Protein AF-A0A6G0YJD1-F1 (afdb_monomer_lite)

pLDDT: mean 79.02, std 16.93, range [27.75, 93.0]

Organism: Aphis craccivora (NCBI:txid307492)

Sequence (92 aa):
MIVTIRKTQKEPFTIELIRKRSEHNEGEIGTLEEISLHQEDITKIENLQNWCKDLKILLLQSNLIFKIVFMRLIYEIVLDQIALNLMDVNFQ

Secondary structure (DSSP, 8-state):
--------------HHHHHHHTGGGTT--TT-SEEE--SS------SHHHH-TT--EEE-TT-HHHHHHHHHHHHHHHHHHHHHHHHHTT--

Foldseek 3Di:
DDDPPPPPPLPEPDPVLQQVQCVVVVSQQQDDQEGEDEQSQYQDDDCSCVRHVNHNYYHYHHHVVCVVVVVVVVVVVVVVVVVVVVVVVPPD

Structure (mmCIF, N/CA/C/O backbone):
data_AF-A0A6G0YJD1-F1
#
_entry.id   AF-A0A6G0YJD1-F1
#
loop_
_atom_site.group_PDB
_atom_site.id
_atom_site.type_symbol
_atom_site.label_atom_id
_atom_site.label_alt_id
_atom_site.label_comp_id
_atom_site.label_asym_id
_atom_site.label_entity_id
_atom_site.label_seq_id
_atom_site.pdbx_PDB_ins_code
_atom_site.Cartn_x
_atom_site.Cartn_y
_atom_site.Cartn_z
_atom_site.occupancy
_atom_site.B_iso_or_equiv
_atom_site.auth_seq_id
_atom_site.auth_comp_id
_atom_site.auth_asym_id
_atom_site.auth_atom_id
_atom_site.pdbx_PDB_model_num
ATOM 1 N N . MET A 1 1 ? 9.284 -36.918 -16.279 1.00 34.00 1 MET A N 1
ATOM 2 C CA . MET A 1 1 ? 9.179 -35.616 -16.968 1.00 34.00 1 MET A CA 1
ATOM 3 C C . MET A 1 1 ? 8.226 -34.753 -16.153 1.00 34.00 1 MET A C 1
ATOM 5 O O . MET A 1 1 ? 7.026 -34.976 -16.210 1.00 34.00 1 MET A O 1
ATOM 9 N N . ILE A 1 2 ? 8.748 -33.896 -15.274 1.00 28.86 2 ILE A N 1
ATOM 10 C CA . ILE A 1 2 ? 7.912 -33.071 -14.391 1.00 28.86 2 ILE A CA 1
ATOM 11 C C . ILE A 1 2 ? 7.531 -31.823 -15.182 1.00 28.86 2 ILE A C 1
ATOM 13 O O . ILE A 1 2 ? 8.394 -31.023 -15.537 1.00 28.86 2 ILE A O 1
ATOM 17 N N . VAL A 1 3 ? 6.246 -31.684 -15.498 1.00 28.58 3 VAL A N 1
ATOM 18 C CA . VAL A 1 3 ? 5.701 -30.438 -16.034 1.00 28.58 3 VAL A CA 1
ATOM 19 C C . VAL A 1 3 ? 5.591 -29.480 -14.855 1.00 28.58 3 VAL A C 1
ATOM 21 O O . VAL A 1 3 ? 4.665 -29.567 -14.053 1.00 28.58 3 VAL A O 1
ATOM 24 N N . THR A 1 4 ? 6.571 -28.590 -14.710 1.00 27.75 4 THR A N 1
ATOM 25 C CA . THR A 1 4 ? 6.487 -27.476 -13.766 1.00 27.75 4 THR A CA 1
ATOM 26 C C . THR A 1 4 ? 5.415 -26.520 -14.273 1.00 27.75 4 THR A C 1
ATOM 28 O O . THR A 1 4 ? 5.688 -25.638 -15.088 1.00 27.75 4 THR A O 1
ATOM 31 N N . ILE A 1 5 ? 4.179 -26.699 -13.807 1.00 39.31 5 ILE A N 1
ATOM 32 C CA . ILE A 1 5 ? 3.128 -25.696 -13.960 1.00 39.31 5 ILE A CA 1
ATOM 33 C C . ILE A 1 5 ? 3.563 -24.513 -13.092 1.00 39.31 5 ILE A C 1
ATOM 35 O O . ILE A 1 5 ? 3.346 -24.496 -11.881 1.00 39.31 5 ILE A O 1
ATOM 39 N N . ARG A 1 6 ? 4.253 -23.537 -13.691 1.00 40.44 6 ARG A N 1
ATOM 40 C CA . ARG A 1 6 ? 4.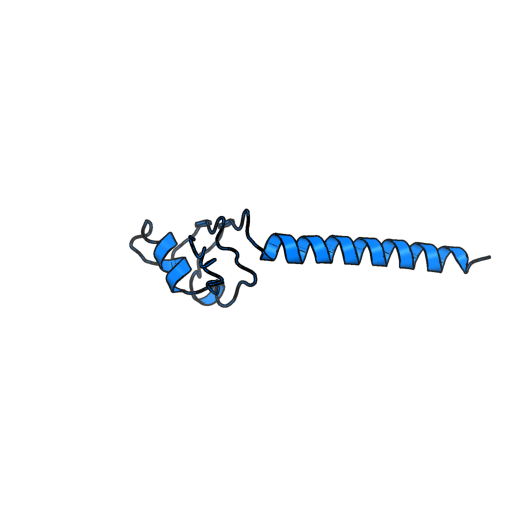463 -22.237 -13.053 1.00 40.44 6 ARG A CA 1
ATOM 41 C C . ARG A 1 6 ? 3.064 -21.670 -12.827 1.00 40.44 6 ARG A C 1
ATOM 43 O O . ARG A 1 6 ? 2.369 -21.394 -13.799 1.00 40.44 6 ARG A O 1
ATOM 50 N N . LYS A 1 7 ? 2.620 -21.546 -11.573 1.00 39.53 7 LYS A N 1
ATOM 51 C CA . LYS A 1 7 ? 1.434 -20.745 -11.255 1.00 39.53 7 LYS A CA 1
ATOM 52 C C . LYS A 1 7 ? 1.711 -19.322 -11.747 1.00 39.53 7 LYS A C 1
ATOM 54 O O . LYS A 1 7 ? 2.350 -18.543 -11.057 1.00 39.53 7 LYS A O 1
ATOM 59 N N . THR A 1 8 ? 1.234 -18.974 -12.934 1.00 44.81 8 THR A N 1
ATOM 60 C CA . THR A 1 8 ? 1.113 -17.590 -13.410 1.00 44.81 8 THR A CA 1
ATOM 61 C C . THR A 1 8 ? -0.182 -16.977 -12.876 1.00 44.81 8 THR A C 1
ATOM 63 O O . THR A 1 8 ? -0.910 -16.305 -13.597 1.00 44.81 8 THR A O 1
ATOM 66 N N . GLN A 1 9 ? -0.522 -17.236 -11.614 1.00 43.75 9 GLN A N 1
ATOM 67 C CA . GLN A 1 9 ? -1.648 -16.561 -10.981 1.00 43.75 9 GLN A CA 1
ATOM 68 C C . GLN A 1 9 ? -1.094 -15.315 -10.299 1.00 43.75 9 GLN A C 1
ATOM 70 O O . GLN A 1 9 ? -0.675 -15.360 -9.149 1.00 43.75 9 GLN A O 1
ATOM 75 N N . LYS A 1 10 ? -1.018 -14.221 -11.069 1.00 54.94 10 LYS A N 1
ATOM 76 C CA . LYS A 1 10 ? -0.945 -12.864 -10.519 1.00 54.94 10 LYS A CA 1
ATOM 77 C C . LYS A 1 10 ? -2.208 -12.681 -9.688 1.00 54.94 10 LYS A C 1
ATOM 79 O O . LYS A 1 10 ? -3.274 -12.509 -10.278 1.00 54.94 10 LYS A O 1
ATOM 84 N N . GLU A 1 11 ? -2.120 -12.764 -8.367 1.00 53.78 11 GLU A N 1
ATOM 85 C CA . GLU A 1 11 ? -3.266 -12.377 -7.555 1.00 53.78 11 GLU A CA 1
ATOM 86 C C . GLU A 1 11 ? -3.406 -10.851 -7.622 1.00 53.78 11 GLU A C 1
ATOM 88 O O . GLU A 1 11 ? -2.446 -10.126 -7.344 1.00 53.78 11 GLU A O 1
ATOM 93 N N . PRO A 1 12 ? -4.559 -10.330 -8.076 1.00 69.44 12 PRO A N 1
ATOM 94 C CA . PRO A 1 12 ? -4.807 -8.903 -8.008 1.00 69.44 12 PRO A CA 1
ATOM 95 C C . PRO A 1 12 ? -4.797 -8.455 -6.543 1.00 69.44 12 PRO A C 1
ATOM 97 O O . PRO A 1 12 ? -5.122 -9.222 -5.635 1.00 69.44 12 PRO A O 1
ATOM 100 N N . PHE A 1 13 ? -4.447 -7.192 -6.310 1.00 83.81 13 PHE A N 1
ATOM 101 C CA . PHE A 1 13 ? -4.629 -6.572 -5.003 1.00 83.81 13 PHE A CA 1
ATOM 102 C C . PHE A 1 13 ? -6.123 -6.616 -4.643 1.00 83.81 13 PHE A C 1
ATOM 104 O O . PHE A 1 13 ? -6.939 -5.947 -5.278 1.00 83.81 13 PHE A O 1
ATOM 111 N N . THR A 1 14 ? -6.487 -7.457 -3.675 1.00 88.44 14 THR A N 1
ATOM 112 C CA . THR A 1 14 ? -7.876 -7.771 -3.307 1.00 88.44 14 THR A CA 1
ATOM 113 C C . THR A 1 14 ? -8.135 -7.492 -1.835 1.00 88.44 14 THR A C 1
ATOM 115 O O . THR A 1 14 ? -7.217 -7.458 -1.015 1.00 88.44 14 THR A O 1
ATOM 118 N N . ILE A 1 15 ? -9.411 -7.332 -1.483 1.00 88.00 15 ILE A N 1
ATOM 119 C CA . ILE A 1 15 ? -9.824 -7.198 -0.086 1.00 88.00 15 ILE A CA 1
ATOM 120 C C . ILE A 1 15 ? -9.554 -8.488 0.703 1.00 88.00 15 ILE A C 1
ATOM 122 O O . ILE A 1 15 ? -9.228 -8.424 1.884 1.00 88.00 15 ILE A O 1
ATOM 126 N N . GLU A 1 16 ? -9.616 -9.656 0.057 1.00 87.81 16 GLU A N 1
ATOM 127 C CA . GLU A 1 16 ? -9.231 -10.942 0.647 1.00 87.81 16 GLU A CA 1
ATOM 128 C C . GLU A 1 16 ? -7.757 -10.970 1.055 1.00 87.81 16 GLU A C 1
ATOM 130 O O . GLU A 1 16 ? -7.444 -11.441 2.150 1.00 87.81 16 GLU A O 1
ATOM 135 N N . LEU A 1 17 ? -6.860 -10.427 0.223 1.00 87.94 17 LEU A N 1
ATOM 136 C CA . LEU A 1 17 ? -5.441 -10.319 0.560 1.00 87.94 17 LEU A CA 1
ATOM 137 C C . LEU A 1 17 ? -5.233 -9.468 1.818 1.00 87.94 17 LEU A C 1
ATOM 139 O O . LEU A 1 17 ? -4.473 -9.862 2.700 1.00 87.94 17 LEU A O 1
ATOM 143 N N . ILE A 1 18 ? -5.940 -8.338 1.922 1.00 88.06 18 ILE A N 1
ATOM 144 C CA . ILE A 1 18 ? -5.916 -7.483 3.114 1.00 88.06 18 ILE A CA 1
ATOM 145 C C . ILE A 1 18 ? -6.434 -8.263 4.322 1.00 88.06 18 ILE A C 1
ATOM 147 O O . ILE A 1 18 ? -5.709 -8.421 5.295 1.00 88.06 18 ILE A O 1
ATOM 151 N N . ARG A 1 19 ? -7.629 -8.856 4.229 1.00 87.69 19 ARG A N 1
ATOM 152 C CA . ARG A 1 19 ? -8.260 -9.601 5.329 1.00 87.69 19 ARG A CA 1
ATOM 153 C C . ARG A 1 19 ? -7.369 -10.731 5.860 1.00 87.69 19 ARG A C 1
ATOM 155 O O . ARG A 1 19 ? -7.255 -10.877 7.071 1.00 87.69 19 ARG A O 1
ATOM 162 N N . LYS A 1 20 ? -6.680 -11.463 4.976 1.00 86.62 20 LYS A N 1
ATOM 163 C CA . LYS A 1 20 ? -5.711 -12.510 5.346 1.00 86.62 20 LYS A CA 1
ATOM 164 C C . LYS A 1 20 ? -4.534 -11.966 6.161 1.00 86.62 20 LYS A C 1
ATOM 166 O O . LYS A 1 20 ? -4.010 -12.646 7.033 1.00 86.62 20 LYS A O 1
ATOM 171 N N . ARG A 1 21 ? -4.080 -10.747 5.868 1.00 84.00 21 ARG A N 1
ATOM 172 C CA . ARG A 1 21 ? -2.961 -10.098 6.577 1.00 84.00 21 ARG A CA 1
ATOM 173 C C . ARG A 1 21 ? -3.396 -9.407 7.861 1.00 84.00 21 ARG A C 1
ATOM 175 O O . ARG A 1 21 ? -2.560 -9.117 8.709 1.00 84.00 21 ARG A O 1
ATOM 182 N N . SER A 1 22 ? -4.695 -9.205 8.012 1.00 83.19 22 SER A N 1
ATOM 183 C CA . SER A 1 22 ? -5.337 -8.559 9.153 1.00 83.19 22 SER A CA 1
ATOM 184 C C . SER A 1 22 ? -5.936 -9.547 10.147 1.00 83.19 22 SER A C 1
ATOM 186 O O . SER A 1 22 ? -6.624 -9.121 11.068 1.00 83.19 22 SER A O 1
ATOM 188 N N . GLU A 1 23 ? -5.683 -10.852 10.003 1.00 77.88 23 GLU A N 1
ATOM 189 C CA . GLU A 1 23 ? -6.160 -11.877 10.947 1.00 77.88 23 GLU A CA 1
ATOM 190 C C . GLU A 1 23 ? -5.736 -11.575 12.394 1.00 77.88 23 GLU A C 1
ATOM 192 O O . GLU A 1 23 ? -6.474 -11.862 13.331 1.00 77.88 23 GLU A O 1
ATOM 197 N N . HIS A 1 24 ? -4.587 -10.919 12.579 1.00 76.88 24 HIS A N 1
ATOM 198 C CA . HIS A 1 24 ? -4.107 -10.477 13.889 1.00 76.88 24 HIS A CA 1
ATOM 199 C C . HIS A 1 24 ? -4.866 -9.272 14.473 1.00 76.88 24 HIS A C 1
ATOM 201 O O . HIS A 1 24 ? -4.748 -9.022 15.667 1.00 76.88 24 HIS A O 1
ATOM 207 N N . ASN A 1 25 ? -5.652 -8.553 13.668 1.00 78.75 25 ASN A N 1
ATOM 208 C CA . ASN A 1 25 ? -6.510 -7.441 14.091 1.00 78.75 25 ASN A CA 1
ATOM 209 C C . ASN A 1 25 ? -7.979 -7.882 14.199 1.00 78.75 25 ASN A C 1
ATOM 211 O O . ASN A 1 25 ? -8.874 -7.209 13.698 1.00 78.75 25 ASN A O 1
ATOM 215 N N .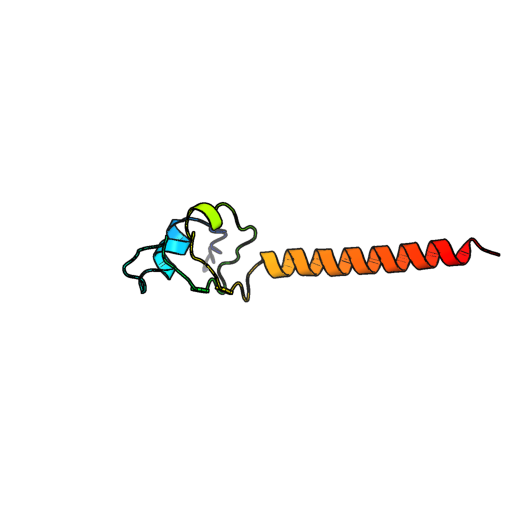 GLU A 1 26 ? -8.219 -9.087 14.722 1.00 78.69 26 GLU A N 1
ATOM 216 C CA . GLU A 1 26 ? -9.553 -9.710 14.818 1.00 78.69 26 GLU A CA 1
ATOM 217 C C . GLU A 1 26 ? -10.306 -9.798 13.470 1.00 78.69 26 GLU A C 1
ATOM 219 O O . GLU A 1 26 ? -11.522 -9.980 13.417 1.00 78.69 26 GLU A O 1
ATOM 224 N N . GLY A 1 27 ? -9.585 -9.675 12.349 1.00 70.38 27 GLY A N 1
ATOM 225 C CA . GLY A 1 27 ? -10.166 -9.581 11.010 1.00 70.38 27 GLY A CA 1
ATOM 226 C C . GLY A 1 27 ? -10.847 -8.240 10.697 1.00 70.38 27 GLY A C 1
ATOM 227 O O . GLY A 1 27 ? -11.409 -8.093 9.606 1.00 70.38 27 GLY A O 1
ATOM 228 N N . GLU A 1 28 ? -10.793 -7.256 11.598 1.00 82.19 28 GLU A N 1
ATOM 229 C CA . GLU A 1 28 ? -11.315 -5.914 11.368 1.00 82.19 28 GLU A CA 1
ATOM 230 C C . GLU A 1 28 ? -10.325 -5.109 10.518 1.00 82.19 28 GLU A C 1
ATOM 232 O O . GLU A 1 28 ? -9.220 -4.779 10.932 1.00 82.19 28 GLU A O 1
ATOM 237 N N . ILE A 1 29 ? -10.703 -4.807 9.278 1.00 87.00 29 ILE A N 1
ATOM 238 C CA . ILE A 1 29 ? -9.810 -4.135 8.319 1.00 87.00 29 ILE A CA 1
ATOM 239 C C . ILE A 1 29 ? -9.896 -2.607 8.359 1.00 87.00 29 ILE A C 1
ATOM 241 O O . ILE A 1 29 ? -8.968 -1.930 7.921 1.00 87.00 29 ILE A O 1
ATOM 245 N N . GLY A 1 30 ? -11.004 -2.067 8.873 1.00 85.62 30 GLY A N 1
ATOM 246 C CA . GLY A 1 30 ? -11.263 -0.626 8.904 1.00 85.62 30 GLY A CA 1
ATOM 247 C C . GLY A 1 30 ? -10.360 0.132 9.873 1.00 85.62 30 GLY A C 1
ATOM 248 O O . GLY A 1 30 ? -9.963 1.251 9.555 1.00 85.62 30 GLY A O 1
ATOM 249 N N . THR A 1 31 ? -10.019 -0.514 10.991 1.00 87.12 31 THR A N 1
ATOM 250 C CA . THR A 1 31 ? -9.270 0.029 12.137 1.00 87.12 31 THR A CA 1
ATOM 251 C C . THR A 1 31 ? -7.764 -0.248 12.070 1.00 87.12 31 THR A C 1
ATOM 253 O O . THR A 1 31 ? -7.027 0.101 12.988 1.00 87.12 31 THR A O 1
ATOM 256 N N . LEU A 1 32 ? -7.280 -0.886 10.997 1.00 89.69 32 LEU A N 1
ATOM 257 C CA . LEU A 1 32 ? -5.857 -1.183 10.831 1.00 89.69 32 LEU A CA 1
ATOM 258 C C . LEU A 1 32 ? -5.046 0.096 10.717 1.00 89.69 32 LEU A C 1
ATOM 260 O O . LEU A 1 32 ? -5.223 0.845 9.761 1.00 89.69 32 LEU A O 1
ATOM 264 N N . GLU A 1 33 ? -4.082 0.271 11.614 1.00 89.12 33 GLU A N 1
ATOM 265 C CA . GLU A 1 33 ? -3.107 1.356 11.513 1.00 89.12 33 GLU A CA 1
ATOM 266 C C . GLU A 1 33 ? -1.874 0.966 10.687 1.00 89.12 33 GLU A C 1
ATOM 268 O O . GLU A 1 33 ? -1.246 1.826 10.070 1.00 89.12 33 GLU A O 1
ATOM 273 N N . GLU A 1 34 ? -1.541 -0.324 10.626 1.00 88.75 34 GLU A N 1
ATOM 274 C CA . GLU A 1 34 ? -0.375 -0.841 9.910 1.00 88.75 34 GLU A CA 1
ATOM 275 C C . GLU A 1 34 ? -0.708 -2.119 9.136 1.00 88.75 34 GLU A C 1
ATOM 277 O O . GLU A 1 34 ? -1.394 -3.009 9.640 1.00 88.75 34 GLU A O 1
ATOM 282 N N . ILE A 1 35 ? -0.185 -2.232 7.911 1.00 88.75 35 ILE A N 1
ATOM 283 C CA . ILE A 1 35 ? -0.248 -3.469 7.135 1.00 88.75 35 ILE A CA 1
ATOM 284 C C . ILE A 1 35 ? 1.041 -3.733 6.357 1.00 88.75 35 ILE A C 1
ATOM 286 O O . ILE A 1 35 ? 1.603 -2.854 5.696 1.00 88.75 35 ILE A O 1
ATOM 290 N N . SER A 1 36 ? 1.478 -4.992 6.395 1.00 88.50 36 SER A N 1
ATOM 291 C CA . SER A 1 36 ? 2.633 -5.478 5.650 1.00 88.50 36 SER A CA 1
ATOM 292 C C . SER A 1 36 ? 2.234 -6.460 4.548 1.00 88.50 36 SER A C 1
ATOM 294 O O . SER A 1 36 ? 1.664 -7.528 4.788 1.00 88.50 36 SER A O 1
ATOM 296 N N . LEU A 1 37 ? 2.554 -6.088 3.309 1.00 87.50 37 LEU A N 1
ATOM 297 C CA . LEU A 1 37 ? 2.262 -6.831 2.088 1.00 87.50 37 LEU A CA 1
ATOM 298 C C . LEU A 1 37 ? 3.569 -7.158 1.369 1.00 87.50 37 LEU A C 1
ATOM 300 O O . LEU A 1 37 ? 3.868 -6.602 0.317 1.00 87.50 37 LEU A O 1
ATOM 304 N N . HIS A 1 38 ? 4.394 -8.023 1.945 1.00 79.56 38 HIS A N 1
ATOM 305 C CA . HIS A 1 38 ? 5.664 -8.413 1.336 1.00 79.56 38 HIS A CA 1
ATOM 306 C C . HIS A 1 38 ? 5.508 -9.561 0.339 1.00 79.56 38 HIS A C 1
ATOM 308 O O . HIS A 1 38 ? 4.818 -10.524 0.638 1.00 79.56 38 HIS A O 1
ATOM 314 N N . GLN A 1 39 ? 6.224 -9.489 -0.792 1.00 82.75 39 GLN A N 1
ATOM 315 C CA . GLN A 1 39 ? 6.349 -10.591 -1.769 1.00 82.75 39 GLN A CA 1
ATOM 316 C C . GLN A 1 39 ? 5.024 -11.046 -2.418 1.00 82.75 39 GLN A C 1
ATOM 318 O O . GLN A 1 39 ? 4.902 -12.190 -2.842 1.00 82.75 39 GLN A O 1
ATOM 323 N N . GLU A 1 40 ? 4.049 -10.144 -2.551 1.00 84.75 40 GLU A N 1
ATOM 324 C CA . GLU A 1 40 ? 2.724 -10.445 -3.123 1.00 84.75 40 GLU A CA 1
ATOM 325 C C . GLU A 1 40 ? 2.634 -10.191 -4.635 1.00 84.75 40 GLU A C 1
ATOM 327 O O . GLU A 1 40 ? 1.554 -10.243 -5.216 1.00 84.75 40 GLU A O 1
ATOM 332 N N . ASP A 1 41 ? 3.753 -9.847 -5.280 1.00 86.44 41 ASP A N 1
ATOM 333 C CA . ASP A 1 41 ? 3.810 -9.459 -6.692 1.00 86.44 41 ASP A CA 1
ATOM 334 C C . ASP A 1 41 ? 2.794 -8.362 -7.092 1.00 86.44 41 ASP A C 1
ATOM 336 O O . ASP A 1 41 ? 2.426 -8.225 -8.263 1.00 86.44 41 ASP A O 1
ATOM 340 N N . ILE A 1 42 ? 2.380 -7.514 -6.141 1.00 87.69 42 ILE A N 1
ATOM 341 C CA . ILE A 1 42 ? 1.383 -6.459 -6.365 1.00 87.69 42 ILE A CA 1
ATOM 342 C C . ILE A 1 42 ? 1.897 -5.503 -7.438 1.00 87.69 42 ILE A C 1
ATOM 344 O O . ILE A 1 42 ? 2.965 -4.911 -7.286 1.00 87.69 42 ILE A O 1
ATOM 348 N N . THR A 1 43 ? 1.132 -5.318 -8.515 1.00 86.19 43 THR A N 1
ATOM 349 C CA . THR A 1 43 ? 1.456 -4.372 -9.599 1.00 86.19 43 THR A CA 1
ATOM 350 C C . THR A 1 43 ? 0.731 -3.037 -9.470 1.00 86.19 43 THR A C 1
ATOM 352 O O . THR A 1 43 ? 1.165 -2.052 -10.061 1.00 86.19 43 THR A O 1
ATOM 355 N N . LYS A 1 44 ? -0.388 -3.004 -8.739 1.00 84.75 44 LYS A N 1
ATOM 356 C CA . LYS A 1 44 ? -1.242 -1.827 -8.554 1.00 84.75 44 LYS A CA 1
ATOM 357 C C . LYS A 1 44 ? -1.995 -1.944 -7.232 1.00 84.75 44 LYS A C 1
ATOM 359 O O . LYS A 1 44 ? -2.397 -3.043 -6.868 1.00 84.75 44 LYS A O 1
ATOM 364 N N . ILE A 1 45 ? -2.194 -0.818 -6.556 1.00 87.50 45 ILE A N 1
ATOM 365 C CA . ILE A 1 45 ? -3.018 -0.711 -5.350 1.00 87.50 45 ILE A CA 1
ATOM 366 C C . ILE A 1 45 ? -4.227 0.146 -5.699 1.00 87.50 45 ILE A C 1
ATOM 368 O O . ILE A 1 45 ? -4.079 1.245 -6.230 1.00 87.50 45 ILE A O 1
ATOM 372 N N . GLU A 1 46 ? -5.416 -0.370 -5.419 1.00 87.00 46 GLU A N 1
ATOM 373 C CA . GLU A 1 46 ? -6.691 0.307 -5.645 1.00 87.00 46 GLU A CA 1
ATOM 374 C C . GLU A 1 46 ? -7.602 0.050 -4.452 1.00 87.00 46 GLU A C 1
ATOM 376 O O . GLU A 1 46 ? -7.499 -0.993 -3.819 1.00 87.00 46 GLU A O 1
ATOM 381 N N . ASN A 1 47 ? -8.509 0.977 -4.147 1.00 87.31 47 ASN A N 1
ATOM 382 C CA . ASN A 1 47 ? -9.504 0.832 -3.077 1.00 87.31 47 ASN A CA 1
ATOM 383 C C . ASN A 1 47 ? -8.951 0.655 -1.649 1.00 87.31 47 ASN A C 1
ATOM 385 O O . ASN A 1 47 ? -9.752 0.510 -0.730 1.00 87.31 47 ASN A O 1
ATOM 389 N N . LEU A 1 48 ? -7.632 0.733 -1.425 1.00 87.56 48 LEU A N 1
ATOM 390 C CA . LEU A 1 48 ? -7.038 0.570 -0.093 1.00 87.56 48 LEU A CA 1
ATOM 391 C C . LEU A 1 48 ? -7.631 1.562 0.918 1.00 87.56 48 LEU A C 1
ATOM 393 O O . LEU A 1 48 ? -8.068 1.148 1.985 1.00 87.56 48 LEU A O 1
ATOM 397 N N . GLN A 1 49 ? -7.756 2.838 0.544 1.00 85.75 49 GLN A N 1
ATOM 398 C CA . GLN A 1 49 ? -8.382 3.870 1.381 1.00 85.75 49 GLN A CA 1
ATOM 399 C C . GLN A 1 49 ? -9.871 3.622 1.689 1.00 85.75 49 GLN A C 1
ATOM 401 O O . GLN A 1 49 ? -10.397 4.155 2.662 1.00 85.75 49 GLN A O 1
ATOM 406 N N . ASN A 1 50 ? -10.569 2.822 0.875 1.00 90.12 50 ASN A N 1
ATOM 407 C CA . ASN A 1 50 ? -11.971 2.477 1.126 1.00 90.12 50 ASN A CA 1
ATOM 408 C C . ASN A 1 50 ? -12.093 1.355 2.167 1.00 90.12 50 ASN A C 1
ATOM 410 O O . ASN A 1 50 ? -13.111 1.268 2.854 1.00 90.12 50 ASN A O 1
ATOM 414 N N . TRP A 1 51 ? -11.079 0.492 2.261 1.00 90.75 51 TRP A N 1
ATOM 415 C CA . TRP A 1 51 ? -11.065 -0.676 3.141 1.00 90.75 51 TRP A CA 1
ATOM 416 C C . TRP A 1 51 ? -10.380 -0.398 4.478 1.00 90.75 51 TRP A C 1
ATOM 418 O O . TRP A 1 51 ? -10.923 -0.773 5.512 1.00 90.75 51 TRP A O 1
ATOM 428 N N . CYS A 1 52 ? -9.232 0.280 4.461 1.00 90.56 52 CYS A N 1
ATOM 429 C CA . CYS A 1 52 ? -8.412 0.566 5.636 1.00 90.56 52 CYS A CA 1
ATOM 430 C C . CYS A 1 52 ? -8.403 2.076 5.889 1.00 90.56 52 CYS A C 1
ATOM 432 O O . CYS A 1 52 ? -7.507 2.788 5.435 1.00 90.56 52 CYS A O 1
ATOM 434 N N . LYS A 1 53 ? -9.452 2.569 6.557 1.00 89.38 53 LYS A N 1
ATOM 435 C CA . LYS A 1 53 ? -9.685 4.010 6.757 1.00 89.38 53 LYS A CA 1
ATOM 436 C C . LYS A 1 53 ? -8.673 4.639 7.710 1.00 89.38 53 LYS A C 1
ATOM 438 O O . LYS A 1 53 ? -8.291 5.786 7.500 1.00 89.38 53 LYS A O 1
ATOM 443 N N . ASP A 1 54 ? -8.216 3.863 8.689 1.00 91.56 54 ASP A N 1
ATOM 444 C CA . ASP A 1 54 ? -7.300 4.328 9.731 1.00 91.56 54 ASP A CA 1
ATOM 445 C C . ASP A 1 54 ? -5.830 3.973 9.434 1.00 91.56 54 ASP A C 1
ATOM 447 O O . ASP A 1 54 ? -4.962 4.135 10.293 1.00 91.56 54 ASP A O 1
ATOM 451 N N . LEU A 1 55 ? -5.528 3.519 8.207 1.00 91.31 55 LEU A N 1
ATOM 452 C CA . LEU A 1 55 ? -4.197 3.043 7.833 1.00 91.31 55 LEU A CA 1
ATOM 453 C C . LEU A 1 55 ? -3.173 4.174 7.793 1.00 91.31 55 LEU A C 1
ATOM 455 O O . LEU A 1 55 ? -3.269 5.100 6.988 1.00 91.31 55 LEU A O 1
ATOM 459 N N . LYS A 1 56 ? -2.141 4.045 8.624 1.00 89.50 56 LYS A N 1
ATOM 460 C CA . LYS A 1 56 ? -1.019 4.983 8.740 1.00 89.50 56 LYS A CA 1
ATOM 461 C C . LYS A 1 56 ? 0.241 4.445 8.071 1.00 89.50 56 LYS A C 1
ATOM 463 O O . LYS A 1 56 ? 1.005 5.217 7.499 1.00 89.50 56 LYS A O 1
ATOM 468 N N . ILE A 1 57 ? 0.467 3.132 8.141 1.00 87.94 57 ILE A N 1
ATOM 469 C CA . ILE A 1 57 ? 1.695 2.484 7.674 1.00 87.94 57 ILE A CA 1
ATOM 470 C C . ILE A 1 57 ? 1.353 1.360 6.690 1.00 87.94 57 ILE A C 1
ATOM 472 O O . ILE A 1 57 ? 0.592 0.445 6.995 1.00 87.94 57 ILE A O 1
ATOM 476 N N . LEU A 1 58 ? 1.952 1.411 5.498 1.00 88.44 58 LEU A N 1
ATOM 477 C CA . LEU A 1 58 ? 1.825 0.391 4.456 1.00 88.44 58 LEU A CA 1
ATOM 478 C C . LEU A 1 58 ? 3.215 -0.052 3.987 1.00 88.44 58 LEU A C 1
ATOM 480 O O . LEU A 1 58 ? 3.945 0.723 3.367 1.00 88.44 58 LEU A O 1
ATOM 484 N N . LEU A 1 59 ? 3.568 -1.314 4.234 1.00 86.94 59 LEU A N 1
ATOM 485 C CA . LEU A 1 59 ? 4.858 -1.884 3.840 1.00 86.94 59 LEU A CA 1
ATOM 486 C C . LEU A 1 59 ? 4.706 -2.758 2.586 1.00 86.94 59 LEU A C 1
ATOM 488 O O . LEU A 1 59 ? 4.010 -3.768 2.601 1.00 86.94 59 LEU A O 1
ATOM 492 N N . LEU A 1 60 ? 5.392 -2.388 1.495 1.00 86.50 60 LEU A N 1
ATOM 493 C CA . LEU A 1 60 ? 5.265 -3.021 0.165 1.00 86.50 60 LEU A CA 1
ATOM 494 C C . LEU A 1 60 ? 6.561 -3.663 -0.349 1.00 86.50 60 LEU A C 1
ATOM 496 O O . LEU A 1 60 ? 6.750 -3.799 -1.563 1.00 86.50 60 LEU A O 1
ATOM 500 N N . GLN A 1 61 ? 7.478 -4.043 0.539 1.00 82.38 61 GLN A N 1
ATOM 501 C CA . GLN A 1 61 ? 8.780 -4.575 0.120 1.00 82.38 61 GLN A CA 1
ATOM 502 C C . GLN A 1 61 ? 8.626 -5.793 -0.801 1.00 82.38 61 GLN A C 1
ATOM 504 O O . GLN A 1 61 ? 7.786 -6.665 -0.580 1.00 82.38 61 GLN A O 1
ATOM 509 N N . SER A 1 62 ? 9.475 -5.855 -1.826 1.00 85.31 62 SER A N 1
ATOM 510 C CA . SER A 1 62 ? 9.513 -6.958 -2.793 1.00 85.31 62 SER A CA 1
ATOM 511 C C . SER A 1 62 ? 8.231 -7.146 -3.620 1.00 85.31 62 SER A C 1
ATOM 513 O O . SER A 1 62 ? 7.971 -8.252 -4.079 1.00 85.31 62 SER A O 1
ATOM 515 N N . ASN A 1 63 ? 7.460 -6.081 -3.871 1.00 88.19 63 ASN A N 1
ATOM 516 C CA . ASN A 1 63 ? 6.376 -6.090 -4.863 1.00 88.19 63 ASN A CA 1
ATOM 517 C C . ASN A 1 63 ? 6.815 -5.570 -6.239 1.00 88.19 63 ASN A C 1
ATOM 519 O O . ASN A 1 63 ? 7.795 -4.8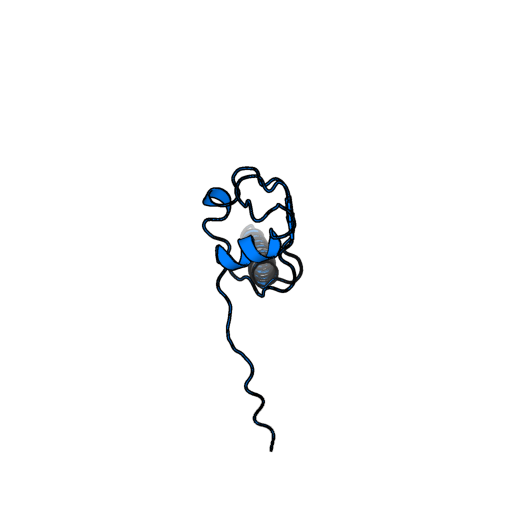32 -6.378 1.00 88.19 63 ASN A O 1
ATOM 52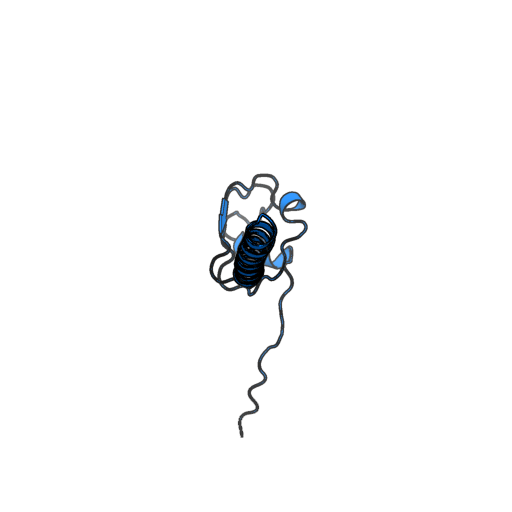3 N N . LEU A 1 64 ? 6.040 -5.910 -7.271 1.00 86.81 64 LEU A N 1
ATOM 524 C CA . LEU A 1 64 ? 6.286 -5.478 -8.649 1.00 86.81 64 LEU A CA 1
ATOM 525 C C . L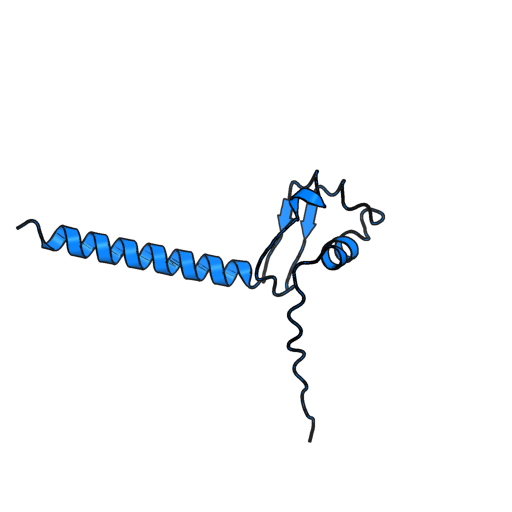EU A 1 64 ? 6.016 -3.984 -8.863 1.00 86.81 64 LEU A C 1
ATOM 527 O O . LEU A 1 64 ? 6.685 -3.367 -9.688 1.00 86.81 64 LEU A O 1
ATOM 531 N N . ILE A 1 65 ? 5.102 -3.384 -8.096 1.00 87.12 65 ILE A N 1
ATOM 532 C CA . ILE A 1 65 ? 4.789 -1.952 -8.158 1.00 87.12 65 ILE A CA 1
ATOM 533 C C . ILE A 1 65 ? 6.031 -1.102 -7.876 1.00 87.12 65 ILE A C 1
ATOM 535 O O . ILE A 1 65 ? 6.278 -0.134 -8.589 1.00 87.12 65 ILE A O 1
ATOM 539 N N . PHE A 1 66 ? 6.874 -1.522 -6.925 1.00 82.81 66 PHE A N 1
ATOM 540 C CA . PHE A 1 66 ? 8.129 -0.836 -6.626 1.00 82.8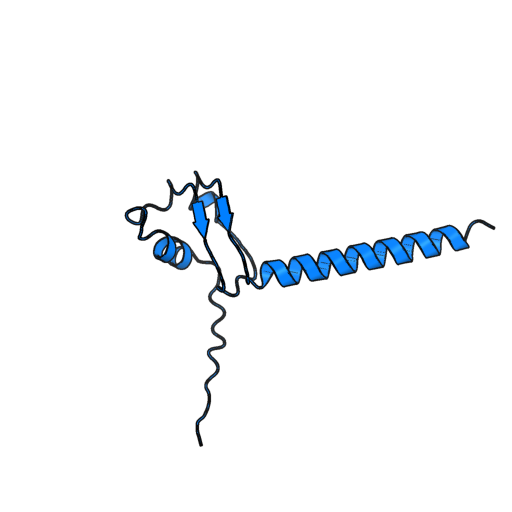1 66 PHE A CA 1
ATOM 541 C C . PHE A 1 66 ? 9.090 -0.896 -7.817 1.00 82.81 66 PHE A C 1
ATOM 543 O O . PHE A 1 66 ? 9.677 0.116 -8.182 1.00 82.81 66 PHE A O 1
ATOM 550 N N . LYS A 1 67 ? 9.197 -2.054 -8.483 1.00 82.94 67 LYS A N 1
ATOM 551 C CA . LYS A 1 67 ? 10.038 -2.214 -9.681 1.00 82.94 67 LYS A CA 1
ATOM 552 C C . LYS A 1 67 ? 9.546 -1.346 -10.841 1.00 82.94 67 LYS A C 1
ATOM 554 O O . LYS A 1 67 ? 10.359 -0.703 -11.492 1.00 82.94 67 LYS A O 1
ATOM 559 N N . ILE A 1 68 ? 8.233 -1.307 -11.083 1.00 85.69 68 ILE A N 1
ATOM 560 C CA . ILE A 1 68 ? 7.626 -0.509 -12.160 1.00 85.69 68 ILE A CA 1
ATOM 561 C C . ILE A 1 68 ? 7.845 0.988 -11.914 1.00 85.69 68 ILE A C 1
ATOM 563 O O . ILE A 1 68 ? 8.318 1.687 -12.807 1.00 85.69 68 ILE A O 1
ATOM 567 N N . VAL A 1 69 ? 7.536 1.474 -10.707 1.00 82.94 69 VAL A N 1
ATOM 568 C CA . VAL A 1 69 ? 7.715 2.889 -10.342 1.00 82.94 69 VAL A CA 1
ATOM 569 C C . VAL A 1 69 ? 9.192 3.275 -10.379 1.00 82.94 69 VAL A C 1
ATOM 571 O O . VAL A 1 69 ? 9.528 4.306 -10.948 1.00 82.94 69 VAL A O 1
ATOM 574 N N . PHE A 1 70 ? 10.085 2.432 -9.855 1.00 85.75 70 PHE A N 1
ATOM 575 C CA . PHE A 1 70 ? 11.526 2.677 -9.900 1.00 85.75 70 PHE A CA 1
ATOM 576 C C . PHE A 1 70 ? 12.065 2.735 -11.334 1.00 85.75 70 PHE A C 1
ATOM 578 O O . PHE A 1 70 ? 12.812 3.648 -11.673 1.00 85.75 70 PHE A O 1
ATOM 585 N N . MET A 1 71 ? 11.659 1.802 -12.204 1.00 90.75 71 MET A N 1
ATOM 586 C CA . MET A 1 71 ? 12.043 1.840 -13.619 1.00 90.75 71 MET A CA 1
ATOM 587 C C . MET A 1 71 ? 11.531 3.100 -14.320 1.00 90.75 71 MET A C 1
ATOM 589 O O . MET A 1 71 ? 12.281 3.709 -15.079 1.00 90.75 71 MET A O 1
ATOM 593 N N . ARG A 1 72 ? 10.288 3.517 -14.046 1.00 88.44 72 ARG A N 1
ATOM 594 C CA . ARG A 1 72 ? 9.747 4.778 -14.566 1.00 88.44 72 ARG A CA 1
ATOM 595 C C . ARG A 1 72 ? 10.553 5.979 -14.074 1.00 88.44 72 ARG A C 1
ATOM 597 O O . ARG A 1 72 ? 10.909 6.810 -14.895 1.00 88.44 72 ARG A O 1
ATOM 604 N N . LEU A 1 73 ? 10.881 6.038 -12.784 1.00 89.69 73 LEU A N 1
ATOM 605 C CA . LEU A 1 73 ? 11.674 7.122 -12.205 1.00 89.69 73 LEU A CA 1
ATOM 606 C C . LEU A 1 73 ? 13.064 7.213 -12.850 1.00 89.69 73 LEU A C 1
ATOM 608 O O . LEU A 1 73 ? 13.493 8.301 -13.213 1.00 89.69 73 LEU A O 1
ATOM 612 N N . ILE A 1 74 ? 13.754 6.081 -13.049 1.00 92.81 74 ILE A N 1
ATOM 613 C CA . ILE A 1 74 ? 15.034 6.061 -13.779 1.00 92.81 74 ILE A CA 1
ATOM 614 C C . ILE A 1 74 ? 14.850 6.599 -15.196 1.00 92.81 74 ILE A C 1
ATOM 616 O O . ILE A 1 74 ? 15.660 7.398 -15.654 1.00 92.81 74 ILE A O 1
ATOM 620 N N . TYR A 1 75 ? 13.808 6.156 -15.898 1.00 93.00 75 TYR A N 1
ATOM 621 C CA . TYR A 1 75 ? 13.553 6.594 -17.265 1.00 93.00 75 TYR A CA 1
ATOM 622 C C . TYR A 1 75 ? 13.253 8.095 -17.346 1.00 93.00 75 TYR A C 1
ATOM 624 O O . TYR A 1 75 ? 13.833 8.768 -18.191 1.00 93.00 75 TYR A O 1
ATOM 632 N N . GLU A 1 76 ? 12.413 8.625 -16.454 1.00 91.81 76 GLU A N 1
ATOM 633 C CA . GLU A 1 76 ? 12.108 10.058 -16.360 1.00 91.81 76 GLU A CA 1
ATOM 634 C C . GLU A 1 76 ? 13.378 10.872 -16.070 1.00 91.81 76 GLU A C 1
ATOM 636 O O . GLU A 1 76 ? 13.665 11.816 -16.797 1.00 91.81 76 GLU A O 1
ATOM 641 N N . ILE A 1 77 ? 14.225 10.433 -15.129 1.00 90.31 77 ILE A N 1
ATOM 642 C CA . ILE A 1 77 ? 15.522 11.080 -14.865 1.00 90.31 77 ILE A CA 1
ATOM 643 C C . ILE A 1 77 ? 16.415 11.065 -16.112 1.00 90.31 77 ILE A C 1
ATOM 645 O O . ILE A 1 77 ? 17.008 12.083 -16.458 1.00 90.31 77 ILE A O 1
ATOM 649 N N . VAL A 1 78 ? 16.543 9.924 -16.794 1.00 92.38 78 VAL A N 1
ATOM 650 C CA . VAL A 1 78 ? 17.376 9.815 -18.003 1.00 92.38 78 VAL A CA 1
ATOM 651 C C . VAL A 1 78 ? 16.848 10.720 -19.115 1.00 92.38 78 VAL A C 1
ATOM 653 O O . VAL A 1 78 ? 17.642 11.386 -19.779 1.00 92.38 78 VAL A O 1
ATOM 656 N N . LEU A 1 79 ? 15.528 10.767 -19.309 1.00 90.81 79 LEU A N 1
ATOM 657 C CA . LEU A 1 79 ? 14.901 11.671 -20.267 1.00 90.81 79 LEU A CA 1
ATOM 658 C C . LEU A 1 79 ? 15.186 13.133 -19.932 1.00 90.81 79 LEU A C 1
ATOM 660 O O . LEU A 1 79 ? 15.588 13.870 -20.829 1.00 90.81 79 LEU A O 1
ATOM 664 N N . ASP A 1 80 ? 15.041 13.532 -18.669 1.00 89.50 80 ASP A N 1
ATOM 665 C CA . ASP A 1 80 ? 15.316 14.898 -18.223 1.00 89.50 80 ASP A CA 1
ATOM 666 C C . ASP A 1 80 ? 16.784 15.274 -18.459 1.00 89.50 80 ASP A C 1
ATOM 668 O O . ASP A 1 80 ? 17.071 16.344 -18.991 1.00 89.50 80 ASP A O 1
ATOM 672 N N . GLN A 1 81 ? 17.727 14.378 -18.148 1.00 91.31 81 GLN A N 1
ATOM 673 C CA . GLN A 1 81 ? 19.154 14.609 -18.404 1.00 91.31 81 GLN A CA 1
ATOM 674 C C . GLN A 1 81 ? 19.457 14.763 -19.900 1.00 91.31 81 GLN A C 1
ATOM 676 O O . GLN A 1 81 ? 20.208 15.654 -20.295 1.00 91.31 81 GLN A O 1
ATOM 681 N N . ILE A 1 82 ? 18.865 13.924 -20.754 1.00 89.94 82 ILE A N 1
ATOM 682 C CA . ILE A 1 82 ? 19.028 14.042 -22.209 1.00 89.94 82 ILE A CA 1
ATOM 683 C C . ILE A 1 82 ? 18.409 15.351 -22.717 1.00 89.94 82 ILE A C 1
ATOM 685 O O . ILE A 1 82 ? 19.040 16.047 -23.510 1.00 89.94 82 ILE A O 1
ATOM 689 N N . ALA A 1 83 ? 17.205 15.705 -22.262 1.00 89.06 83 ALA A N 1
ATOM 690 C CA . ALA A 1 83 ? 16.525 16.935 -22.656 1.00 89.06 83 ALA A CA 1
ATOM 691 C C . ALA A 1 83 ? 17.323 18.186 -22.254 1.00 89.06 83 ALA A C 1
ATOM 693 O O . ALA A 1 83 ? 17.481 19.090 -23.073 1.00 89.06 83 ALA A O 1
ATOM 694 N N . LEU A 1 84 ? 17.876 18.215 -21.037 1.00 82.44 84 LEU A N 1
ATOM 695 C CA . LEU A 1 84 ? 18.765 19.283 -20.572 1.00 82.44 84 LEU A CA 1
ATOM 696 C C . LEU A 1 84 ? 20.006 19.410 -21.464 1.00 82.44 84 LEU A C 1
ATOM 698 O O . LEU A 1 84 ? 20.285 20.501 -21.956 1.00 82.44 84 LEU A O 1
ATOM 702 N N . ASN A 1 85 ? 20.689 18.299 -21.754 1.00 80.31 85 ASN A N 1
ATOM 703 C CA . ASN A 1 85 ? 21.870 18.301 -22.623 1.00 80.31 85 ASN A CA 1
ATOM 704 C C . ASN A 1 85 ? 21.554 18.792 -24.047 1.00 80.31 85 ASN A C 1
ATOM 706 O O . ASN A 1 85 ? 22.364 19.482 -24.656 1.00 80.31 85 ASN A O 1
ATOM 710 N N . LEU A 1 86 ? 20.380 18.458 -24.592 1.00 79.88 86 LEU A N 1
ATOM 711 C CA . LEU A 1 86 ? 19.953 18.937 -25.912 1.00 79.88 86 LEU A CA 1
ATOM 712 C C . LEU A 1 86 ? 19.611 20.433 -25.919 1.00 79.88 86 LEU A C 1
ATOM 714 O O . LEU A 1 86 ? 19.815 21.093 -26.936 1.00 79.88 86 LEU A O 1
ATOM 718 N N . MET A 1 87 ? 19.093 20.982 -24.818 1.00 74.69 87 MET A N 1
ATOM 719 C CA . MET A 1 87 ? 18.843 22.422 -24.707 1.00 74.69 87 MET A CA 1
ATOM 720 C C . MET A 1 87 ? 20.146 23.222 -24.572 1.00 74.69 87 MET A C 1
ATOM 722 O O . MET A 1 87 ? 20.254 24.281 -25.184 1.00 74.69 87 MET A O 1
ATOM 726 N N . ASP A 1 88 ? 21.144 22.702 -23.853 1.00 70.19 88 ASP A N 1
ATOM 727 C CA . ASP A 1 88 ? 22.436 23.375 -23.634 1.00 70.19 88 ASP A CA 1
ATOM 728 C C . ASP A 1 88 ? 23.266 23.507 -24.931 1.00 70.19 88 ASP A C 1
ATOM 730 O O . ASP A 1 88 ? 23.954 24.499 -25.158 1.00 70.19 88 ASP A O 1
ATOM 734 N N . VAL A 1 89 ? 23.148 22.539 -25.848 1.00 62.38 89 VAL A N 1
ATOM 735 C CA . VAL A 1 89 ? 23.892 22.522 -27.126 1.00 62.38 89 VAL A CA 1
ATOM 736 C C . VAL A 1 89 ? 23.335 23.512 -28.169 1.00 62.38 89 VAL A C 1
ATOM 738 O O . VAL A 1 89 ? 24.002 23.795 -29.160 1.00 62.38 89 VAL A O 1
ATOM 741 N N . ASN A 1 90 ? 22.143 24.082 -27.958 1.00 58.38 90 ASN A N 1
ATOM 742 C CA . ASN A 1 90 ? 21.496 25.004 -28.906 1.00 58.38 90 ASN A CA 1
ATOM 743 C C . ASN A 1 90 ? 21.656 26.498 -28.557 1.00 58.38 90 ASN A C 1
ATOM 745 O O . ASN A 1 90 ? 21.075 27.345 -29.236 1.00 58.38 90 ASN A O 1
ATOM 749 N N . PHE A 1 91 ? 22.441 26.838 -27.530 1.00 46.88 91 PHE A N 1
ATOM 750 C CA . PHE A 1 91 ? 22.790 28.219 -27.180 1.00 46.88 91 PHE A CA 1
ATOM 751 C C . PHE A 1 91 ? 24.287 28.500 -27.425 1.00 46.88 91 PHE A C 1
ATOM 753 O O . PHE A 1 91 ? 25.029 28.807 -26.494 1.00 46.88 91 PHE A O 1
ATOM 760 N N . GLN A 1 92 ? 24.733 28.418 -28.684 1.00 47.22 92 GLN A N 1
ATOM 761 C CA . GLN A 1 92 ? 25.932 29.107 -29.190 1.00 47.22 92 GLN A CA 1
ATOM 762 C C . GLN A 1 92 ? 25.687 29.647 -30.596 1.00 47.22 92 GLN A C 1
ATOM 764 O O . GLN A 1 92 ? 25.053 28.927 -31.399 1.00 47.22 92 GLN A O 1
#

InterPro domains:
  IPR032675 Leucine-rich repeat domain superfamily [G3DSA:3.80.10.10] (12-78)

Radius of gyration: 20.07 Å; chains: 1; bounding box: 38×65×44 Å